Protein AF-A0A060C3C1-F1 (afdb_monomer_lite)

Sequence (128 aa):
LPFVTLDVRGLERKLSFRNFITLGKTAASLIKAEAIIHRFKPDVVIGTGGFVCGPVLLAASLSGIPTLVQEQNVIPGVTNTILSKFVNRIALGYREAAGRFKNKDVLVYTGNPVRQDILTVSREEGRV

Radius of gyration: 16.85 Å; chains: 1; bounding box: 37×35×45 Å

Foldseek 3Di:
DPDDDQDADDDDPDDDPVNVVRVVSLVVSLVVLLVVCVVVVDQEEEAADDGNCQSNQQSCLVVVHAYEYEAQDLAGDPSVLVCLVRHQAYEYQDPNNCVSHPDNNRYDHDHDDDDPVVVVDDPVNVVD

Secondary structure (DSSP, 8-state):
---------PPPSS--HHHHHHHHHHHHHHHHHHHHHHHH--S-EEE-SSTTHHHHHHHHHHTT--EEEEE-SSS--HHHHHHTTT-SEEEESSGGGGGG-S--TTEEE------HHHHH--TTGGG-

InterPro domains:
  IPR004276 Glycosyltransferase family 28, N-terminal domain [PF03033] (1-91)

Organism: NCBI:txid286140

Structure (mmCIF, N/CA/C/O backbone):
data_AF-A0A060C3C1-F1
#
_e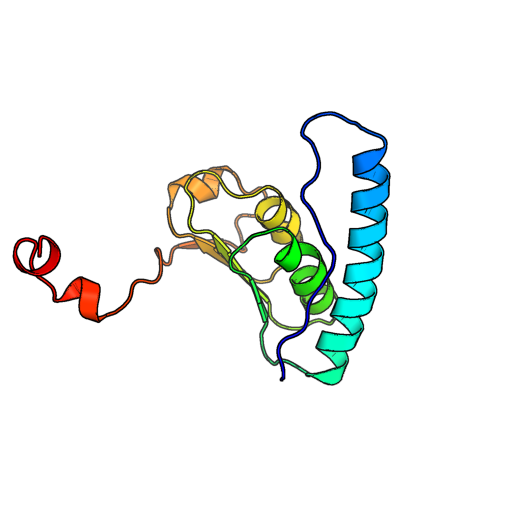ntry.id   AF-A0A060C3C1-F1
#
loop_
_atom_site.group_PDB
_atom_site.id
_atom_site.type_symbol
_atom_site.label_atom_id
_atom_site.label_alt_id
_atom_site.label_comp_id
_atom_site.label_asym_id
_atom_site.label_entity_id
_atom_site.label_seq_id
_atom_site.pdbx_PDB_ins_code
_atom_site.Cartn_x
_atom_site.Cartn_y
_atom_site.Cartn_z
_atom_site.occupancy
_atom_site.B_iso_or_equiv
_atom_site.auth_seq_id
_atom_site.auth_comp_id
_atom_site.auth_asym_id
_atom_site.auth_atom_id
_atom_site.pdbx_PDB_model_num
ATOM 1 N N . LEU A 1 1 ? -19.403 1.069 -10.375 1.00 66.12 1 LEU A N 1
ATOM 2 C CA . LEU A 1 1 ? -19.609 2.315 -9.597 1.00 66.12 1 LEU A CA 1
ATOM 3 C C . LEU A 1 1 ? -19.240 3.512 -10.462 1.00 66.12 1 LEU A C 1
ATOM 5 O O . LEU A 1 1 ? -18.266 3.390 -11.197 1.00 66.12 1 LEU A O 1
ATOM 9 N N . PRO A 1 2 ? -19.963 4.643 -10.376 1.00 86.38 2 PRO A N 1
ATOM 10 C CA . PRO A 1 2 ? -19.471 5.911 -10.905 1.00 86.38 2 PRO A CA 1
ATOM 11 C C . PRO A 1 2 ? -18.196 6.337 -10.162 1.00 86.38 2 PRO A C 1
ATOM 13 O O . PRO A 1 2 ? -17.933 5.877 -9.050 1.00 86.38 2 PRO A O 1
ATOM 16 N N . PHE A 1 3 ? -17.411 7.220 -10.771 1.00 91.75 3 PHE A N 1
ATOM 17 C CA . PHE A 1 3 ? -16.220 7.787 -10.143 1.00 91.75 3 PHE A CA 1
ATOM 18 C C . PHE A 1 3 ? -16.580 8.544 -8.852 1.00 91.75 3 PHE A C 1
ATOM 20 O O . PHE A 1 3 ? -17.524 9.334 -8.833 1.00 91.75 3 PHE A O 1
ATOM 27 N N . VAL A 1 4 ? -15.824 8.308 -7.774 1.00 91.50 4 VAL A N 1
ATOM 28 C CA . VAL A 1 4 ? -16.021 8.956 -6.468 1.00 91.50 4 VAL A CA 1
ATOM 29 C C . VAL A 1 4 ? -14.716 9.595 -6.007 1.00 91.50 4 VAL A C 1
ATOM 31 O O . VAL A 1 4 ? -13.661 8.967 -6.047 1.00 91.50 4 VAL A O 1
ATOM 34 N N . THR A 1 5 ? -14.793 10.836 -5.525 1.00 92.06 5 THR A N 1
ATOM 35 C CA . THR A 1 5 ? -13.639 11.590 -5.018 1.00 92.06 5 THR A CA 1
ATOM 36 C C . THR A 1 5 ? -13.573 11.593 -3.491 1.00 92.06 5 THR A C 1
ATOM 38 O O . THR A 1 5 ? -14.598 11.647 -2.799 1.00 92.06 5 THR A O 1
ATOM 41 N N . LEU A 1 6 ? -12.349 11.593 -2.960 1.00 90.69 6 LEU A N 1
ATOM 42 C CA . LEU A 1 6 ? -12.033 11.839 -1.551 1.00 90.69 6 LEU A CA 1
ATOM 43 C C . LEU A 1 6 ? -11.109 13.060 -1.461 1.00 90.69 6 LEU A C 1
ATOM 45 O O . LEU A 1 6 ? -10.156 13.162 -2.233 1.00 90.69 6 LEU A O 1
ATOM 49 N N . ASP A 1 7 ? -11.385 13.981 -0.537 1.00 89.12 7 ASP A N 1
ATOM 50 C CA . ASP A 1 7 ? -10.544 15.166 -0.319 1.00 89.12 7 ASP A CA 1
ATOM 51 C C . ASP A 1 7 ? -9.421 14.823 0.661 1.00 89.12 7 ASP A C 1
ATOM 53 O O . ASP A 1 7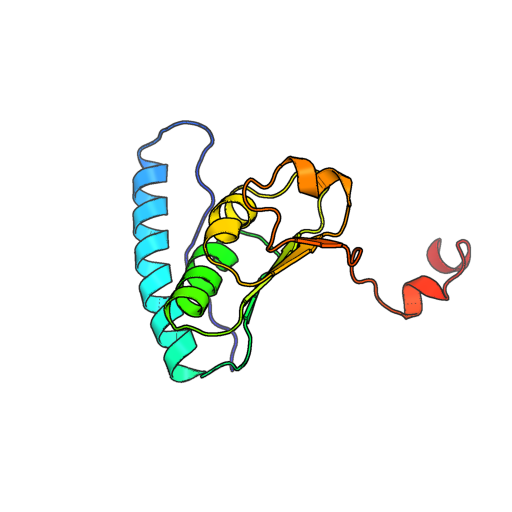 ? -9.548 14.977 1.875 1.00 89.12 7 ASP A O 1
ATOM 57 N N . VAL A 1 8 ? -8.313 14.329 0.115 1.00 87.75 8 VAL A N 1
ATOM 58 C CA . VAL A 1 8 ? -7.091 14.041 0.868 1.00 87.75 8 VAL A CA 1
ATOM 59 C C . VAL A 1 8 ? -5.872 14.642 0.199 1.00 87.75 8 VAL A C 1
ATOM 61 O O . VAL A 1 8 ? -5.797 14.792 -1.020 1.00 87.75 8 VAL A O 1
ATOM 64 N N . ARG A 1 9 ? -4.888 14.980 1.029 1.00 85.94 9 ARG A N 1
ATOM 65 C CA . ARG A 1 9 ? -3.628 15.593 0.616 1.00 85.94 9 ARG A CA 1
ATOM 66 C C . ARG A 1 9 ? -2.468 14.972 1.378 1.00 85.94 9 ARG A C 1
ATOM 68 O O . ARG A 1 9 ? -2.659 14.314 2.397 1.00 85.94 9 ARG A O 1
ATOM 75 N N . GLY A 1 10 ? -1.263 15.196 0.870 1.00 81.94 10 GLY A N 1
ATOM 76 C CA . GLY A 1 10 ? -0.046 14.801 1.560 1.00 81.94 10 GLY A CA 1
ATOM 77 C C . GLY A 1 10 ? 0.235 15.654 2.782 1.00 81.94 10 GLY A C 1
ATOM 78 O O . GLY A 1 10 ? -0.120 16.832 2.820 1.00 81.94 10 GLY A O 1
ATOM 79 N N . LEU A 1 11 ? 0.908 15.055 3.762 1.00 81.31 11 LEU A N 1
ATOM 80 C CA . LEU A 1 11 ? 1.488 15.800 4.872 1.00 81.31 11 LEU A CA 1
ATOM 81 C C . LEU A 1 11 ? 2.720 16.566 4.380 1.00 81.31 11 LEU A C 1
ATOM 83 O O . LEU A 1 11 ? 3.561 16.032 3.652 1.00 81.31 11 LEU A O 1
ATOM 87 N N . GLU A 1 12 ? 2.831 17.822 4.795 1.00 81.19 12 GLU A N 1
ATOM 88 C CA . GLU A 1 12 ? 4.045 18.610 4.640 1.00 81.19 12 GLU A CA 1
ATOM 89 C C . GLU A 1 12 ? 5.171 17.974 5.471 1.00 81.19 12 GLU A C 1
ATOM 91 O O . GLU A 1 12 ? 4.940 17.439 6.557 1.00 81.19 12 GLU A O 1
ATOM 96 N N . ARG A 1 13 ? 6.415 18.054 4.978 1.00 78.25 13 ARG A N 1
ATOM 97 C CA . ARG A 1 13 ? 7.588 17.468 5.658 1.00 78.25 13 ARG A CA 1
ATOM 98 C C . ARG A 1 13 ? 7.863 18.084 7.036 1.00 78.25 13 ARG A C 1
ATOM 100 O O . ARG A 1 13 ? 8.501 17.445 7.864 1.00 78.25 13 ARG A O 1
ATOM 107 N N . LYS A 1 14 ? 7.421 19.324 7.266 1.00 84.94 14 LYS A N 1
ATOM 108 C CA . LYS A 1 14 ? 7.517 20.026 8.553 1.00 84.94 14 LYS A CA 1
ATOM 109 C C . LYS A 1 14 ? 6.172 19.941 9.272 1.00 84.94 14 LYS A C 1
ATOM 111 O O . LYS A 1 14 ? 5.133 19.978 8.620 1.00 84.94 14 LYS A O 1
ATOM 116 N N . LEU A 1 15 ? 6.187 19.866 10.604 1.00 80.38 15 LEU A N 1
ATOM 117 C CA . LEU A 1 15 ? 4.966 19.996 11.403 1.00 80.38 15 LEU A CA 1
ATOM 118 C C . LEU A 1 15 ? 4.368 21.390 11.174 1.00 80.38 15 LEU A C 1
ATOM 120 O O . LEU A 1 15 ? 5.034 22.397 11.404 1.00 80.38 15 LEU A O 1
ATOM 124 N N . SER A 1 16 ? 3.129 21.443 10.692 1.00 87.62 16 SER A N 1
ATOM 125 C CA . SER A 1 16 ? 2.427 22.687 10.383 1.00 87.62 16 SER A CA 1
ATOM 126 C C . SER A 1 16 ? 0.948 22.580 10.745 1.00 87.62 16 SER A C 1
ATOM 128 O O . SER A 1 16 ? 0.380 21.487 10.787 1.00 87.62 16 SER A O 1
ATOM 130 N N . PHE A 1 17 ? 0.290 23.722 10.957 1.00 87.69 17 PHE A N 1
ATOM 131 C CA . PHE A 1 17 ? -1.162 23.770 11.160 1.00 87.69 17 PHE A CA 1
ATOM 132 C C . PHE A 1 17 ? -1.932 23.117 9.995 1.00 87.69 17 PHE A C 1
ATOM 134 O O . PHE A 1 17 ? -2.964 22.477 10.190 1.00 87.69 17 PHE A O 1
ATOM 141 N N . ARG A 1 18 ? -1.380 23.185 8.775 1.00 83.44 18 ARG A N 1
ATOM 142 C CA . ARG A 1 18 ? -1.941 22.513 7.597 1.00 83.44 18 ARG A CA 1
ATOM 143 C C . ARG A 1 18 ? -1.932 20.995 7.730 1.00 83.44 18 ARG A C 1
ATOM 145 O O . ARG A 1 18 ? -2.881 20.369 7.274 1.00 83.44 18 ARG A O 1
ATOM 152 N N . ASN A 1 19 ? -0.937 20.401 8.389 1.00 85.88 19 ASN A N 1
ATOM 153 C CA . ASN A 1 19 ? -0.935 18.960 8.648 1.00 85.88 19 ASN A CA 1
ATOM 154 C C . ASN A 1 19 ? -2.095 18.538 9.555 1.00 85.88 19 ASN A C 1
ATOM 156 O O . ASN A 1 19 ? -2.704 17.508 9.287 1.00 85.88 19 ASN A O 1
ATOM 160 N N . PHE A 1 20 ? -2.466 19.340 10.558 1.00 86.56 20 PHE A N 1
ATOM 161 C CA . PHE A 1 20 ? -3.647 19.056 11.384 1.00 86.56 20 PHE A CA 1
ATOM 162 C C . PHE A 1 20 ? -4.939 19.088 10.560 1.00 86.56 20 PHE A C 1
ATOM 164 O O . PHE A 1 20 ? -5.754 18.172 10.660 1.00 86.56 20 PHE A O 1
ATOM 171 N N . ILE A 1 21 ? -5.090 20.082 9.677 1.00 87.06 21 ILE A N 1
ATOM 172 C CA . ILE A 1 21 ? -6.225 20.143 8.742 1.00 87.06 21 ILE A CA 1
ATOM 173 C C . ILE A 1 21 ? -6.232 18.913 7.822 1.00 87.06 21 ILE A C 1
ATOM 175 O O . ILE A 1 21 ? -7.271 18.280 7.642 1.00 87.06 21 ILE A O 1
ATOM 179 N N . THR A 1 22 ? -5.082 18.546 7.252 1.00 86.56 22 THR A N 1
ATOM 180 C CA . THR A 1 22 ? -4.947 17.378 6.371 1.00 86.56 22 THR A CA 1
ATOM 181 C C . THR A 1 22 ? -5.288 16.074 7.093 1.00 86.56 22 THR A C 1
ATOM 183 O O . THR A 1 22 ? -5.959 15.220 6.514 1.00 86.56 22 THR A O 1
ATOM 186 N N . LEU A 1 23 ? -4.891 15.919 8.358 1.00 86.12 23 LEU A N 1
ATOM 187 C CA . LEU A 1 23 ? -5.264 14.766 9.179 1.00 86.12 23 LEU A CA 1
ATOM 188 C C . LEU A 1 23 ? -6.777 14.715 9.416 1.00 86.12 23 LEU A C 1
ATOM 190 O O . LEU A 1 23 ? -7.380 13.667 9.197 1.00 86.12 23 LEU A O 1
ATOM 194 N N . GLY A 1 24 ? -7.405 15.845 9.762 1.00 88.38 24 GLY A N 1
ATOM 195 C CA . GLY A 1 24 ? -8.863 15.936 9.902 1.00 88.38 24 GLY A CA 1
ATOM 196 C C . GLY A 1 24 ? -9.604 15.561 8.613 1.00 88.38 24 GLY A C 1
ATOM 197 O O . GLY A 1 24 ? -10.529 14.751 8.634 1.00 88.38 24 GLY A O 1
ATOM 198 N N . LYS A 1 25 ? -9.141 16.064 7.461 1.00 88.94 25 LYS A N 1
ATOM 199 C CA . LYS A 1 25 ? -9.681 15.693 6.140 1.00 88.94 25 LYS A CA 1
ATOM 200 C C . LYS A 1 25 ? -9.483 14.216 5.803 1.00 88.94 25 LYS A C 1
ATOM 202 O O . LYS A 1 25 ? -10.359 13.593 5.204 1.00 88.94 25 LYS A O 1
ATOM 207 N N . THR A 1 26 ? -8.353 13.642 6.209 1.00 88.44 26 THR A N 1
ATOM 208 C CA . THR A 1 26 ? -8.072 12.212 6.032 1.00 88.44 26 THR A CA 1
ATOM 209 C C . THR A 1 26 ? -9.008 11.357 6.879 1.00 88.44 26 THR A C 1
ATOM 211 O O . THR A 1 26 ? -9.545 10.378 6.369 1.00 88.44 26 THR A O 1
ATOM 214 N N . ALA A 1 27 ? -9.280 11.756 8.124 1.00 90.25 27 ALA A N 1
ATOM 215 C CA . ALA A 1 27 ? -10.250 11.082 8.984 1.00 90.25 27 ALA A CA 1
ATOM 216 C C . ALA A 1 27 ? -11.681 11.167 8.421 1.00 90.25 27 ALA A C 1
ATOM 218 O O . ALA A 1 27 ? -12.365 10.153 8.322 1.00 90.25 27 ALA A O 1
ATOM 219 N N . ALA A 1 28 ? -12.116 12.341 7.952 1.00 93.31 28 ALA A N 1
ATOM 220 C CA . ALA A 1 28 ? -13.411 12.480 7.278 1.00 93.31 28 ALA A CA 1
ATOM 221 C C . ALA A 1 28 ? -13.495 11.617 6.002 1.00 93.31 28 ALA A C 1
ATOM 223 O O . ALA A 1 28 ? -14.518 10.993 5.716 1.00 93.31 28 ALA A O 1
ATOM 224 N N . SER A 1 29 ? -12.395 11.535 5.250 1.00 94.19 29 SER A N 1
ATOM 225 C CA . SER A 1 29 ? -12.302 10.681 4.064 1.00 94.19 29 SER A CA 1
ATOM 226 C C . SER A 1 29 ? -12.310 9.191 4.397 1.00 94.19 29 SER A C 1
ATOM 228 O O . SER A 1 29 ? -12.772 8.414 3.568 1.00 94.19 29 SER A O 1
ATOM 230 N N . LEU A 1 30 ? -11.853 8.787 5.585 1.00 95.12 30 LEU A N 1
ATOM 231 C CA . LEU A 1 30 ? -11.960 7.408 6.064 1.00 95.12 30 LEU A CA 1
ATOM 232 C C . LEU A 1 30 ? -13.426 7.011 6.276 1.00 95.12 30 LEU A C 1
ATOM 234 O O . LEU A 1 30 ? -13.843 5.988 5.748 1.00 95.12 30 LEU A O 1
ATOM 238 N N . ILE A 1 31 ? -14.226 7.859 6.931 1.00 95.44 31 ILE A N 1
ATOM 239 C CA . ILE A 1 31 ? -15.674 7.626 7.114 1.00 95.44 31 ILE A CA 1
ATOM 240 C C . ILE A 1 31 ? -16.376 7.521 5.752 1.00 95.44 31 ILE A C 1
ATOM 242 O O . ILE A 1 31 ? -17.194 6.635 5.504 1.00 95.44 31 ILE A O 1
ATOM 246 N N . LYS A 1 32 ? -16.028 8.413 4.817 1.00 95.94 32 LYS A N 1
ATOM 247 C CA . LYS A 1 32 ? -16.573 8.359 3.456 1.00 95.94 32 LYS A CA 1
ATOM 248 C C . LYS A 1 32 ? -16.133 7.091 2.716 1.00 95.94 32 LYS A C 1
ATOM 250 O O . LYS A 1 32 ? -16.934 6.518 1.981 1.00 95.94 32 LYS A O 1
ATOM 255 N N . ALA A 1 33 ? -14.889 6.653 2.897 1.00 96.31 33 ALA A N 1
ATOM 256 C CA . ALA A 1 33 ? -14.383 5.416 2.318 1.00 96.31 33 ALA A CA 1
ATOM 257 C C . ALA A 1 33 ? -15.117 4.188 2.871 1.00 96.31 33 ALA A C 1
ATOM 259 O O . ALA A 1 33 ? -15.523 3.339 2.087 1.00 96.31 33 ALA A O 1
ATOM 260 N N . GLU A 1 34 ? -15.368 4.130 4.175 1.00 96.31 34 GLU A N 1
ATOM 261 C CA . GLU A 1 34 ? -16.154 3.071 4.813 1.00 96.31 34 GLU A CA 1
ATOM 262 C C . GLU A 1 34 ? -17.560 2.967 4.199 1.00 96.31 34 GLU A C 1
ATOM 264 O O . GLU A 1 34 ? -17.972 1.890 3.764 1.00 96.31 34 GLU A O 1
ATOM 269 N N . ALA A 1 35 ? -18.254 4.095 4.016 1.00 95.94 35 ALA A N 1
ATOM 270 C CA . ALA A 1 35 ? -19.548 4.113 3.331 1.00 95.94 35 ALA A CA 1
ATOM 271 C C . ALA A 1 35 ? -19.467 3.594 1.879 1.00 95.94 35 ALA A C 1
ATOM 273 O O . ALA A 1 35 ? -20.372 2.896 1.414 1.00 95.94 35 ALA A O 1
ATOM 274 N N . ILE A 1 36 ? -18.384 3.906 1.155 1.00 95.75 36 ILE A N 1
ATOM 275 C CA . ILE A 1 36 ? -18.144 3.379 -0.198 1.00 95.75 36 ILE A CA 1
ATOM 276 C C . ILE A 1 36 ? -17.947 1.861 -0.151 1.00 95.75 36 ILE A C 1
ATOM 278 O O . ILE A 1 36 ? -18.583 1.159 -0.935 1.00 95.75 36 ILE A O 1
ATOM 282 N N . ILE A 1 37 ? -17.118 1.355 0.766 1.00 96.94 37 ILE A N 1
ATOM 283 C CA . ILE A 1 37 ? -16.847 -0.079 0.927 1.00 96.94 37 ILE A CA 1
ATOM 284 C C . ILE A 1 37 ? -18.136 -0.837 1.252 1.00 96.94 37 ILE A C 1
ATOM 286 O O . ILE A 1 37 ? -18.458 -1.797 0.557 1.00 96.94 37 ILE A O 1
ATOM 290 N N . HIS A 1 38 ? -18.933 -0.376 2.219 1.00 95.56 38 HIS A N 1
ATOM 291 C CA . HIS A 1 38 ? -20.182 -1.049 2.593 1.00 95.56 38 HIS A CA 1
ATOM 292 C C . HIS A 1 38 ? -21.266 -0.987 1.515 1.00 95.56 38 HIS A C 1
ATOM 294 O O . HIS A 1 38 ? -22.064 -1.919 1.390 1.00 95.56 38 HIS A O 1
ATOM 300 N N . ARG A 1 39 ? -21.305 0.089 0.719 1.00 95.44 39 ARG A N 1
ATOM 301 C CA . ARG A 1 39 ? -22.243 0.205 -0.403 1.00 95.44 39 ARG A CA 1
ATOM 302 C C . ARG A 1 39 ? -21.823 -0.657 -1.590 1.00 95.44 39 ARG A C 1
ATOM 304 O O . ARG A 1 39 ? -22.684 -1.245 -2.236 1.00 95.44 39 ARG A O 1
ATOM 311 N N . PHE A 1 40 ? -20.530 -0.684 -1.906 1.00 96.31 40 PHE A N 1
ATOM 312 C CA . PHE A 1 40 ? -20.005 -1.411 -3.058 1.00 96.31 40 PHE A CA 1
ATOM 313 C C . PHE A 1 40 ? -19.877 -2.909 -2.807 1.00 96.31 40 PHE A C 1
ATOM 315 O O . PHE A 1 40 ? -20.109 -3.683 -3.727 1.00 96.31 40 PHE A O 1
ATOM 322 N N . LYS A 1 41 ? -19.532 -3.289 -1.569 1.00 96.12 41 LYS A N 1
ATOM 323 C CA . LYS A 1 41 ? -19.240 -4.660 -1.133 1.00 96.12 41 LYS A CA 1
ATOM 324 C C . LYS A 1 41 ? -18.179 -5.340 -2.014 1.00 96.12 41 LYS A C 1
ATOM 326 O O . LYS A 1 41 ? -18.481 -6.342 -2.652 1.00 96.12 41 LYS A O 1
ATOM 331 N N . PRO A 1 42 ? -16.958 -4.779 -2.099 1.00 97.25 42 PRO A N 1
ATOM 332 C CA . PRO A 1 42 ? -15.899 -5.372 -2.907 1.00 97.25 42 PRO A CA 1
ATOM 333 C C . PRO A 1 42 ? -15.429 -6.708 -2.327 1.00 97.25 42 PRO A C 1
ATOM 335 O O . PRO A 1 42 ? -15.267 -6.822 -1.116 1.00 97.25 42 PRO A O 1
ATOM 338 N N . ASP A 1 43 ? -15.092 -7.660 -3.197 1.00 98.38 43 ASP A N 1
ATOM 339 C CA . ASP A 1 43 ? -14.392 -8.893 -2.806 1.00 98.38 43 ASP A CA 1
ATOM 340 C C . ASP A 1 43 ? -12.900 -8.652 -2.525 1.00 98.38 43 ASP A C 1
ATOM 342 O O . ASP A 1 43 ? -12.267 -9.376 -1.759 1.00 98.38 43 ASP A O 1
ATOM 346 N N . VAL A 1 44 ? -12.320 -7.628 -3.157 1.00 98.25 44 VAL A N 1
ATOM 347 C CA . VAL A 1 44 ? -10.923 -7.220 -2.982 1.00 98.25 44 VAL A CA 1
ATOM 348 C C . VAL A 1 44 ? -10.765 -5.728 -3.256 1.00 98.25 44 VAL A C 1
ATOM 350 O O . VAL A 1 44 ? -11.453 -5.160 -4.107 1.00 98.25 44 VAL A O 1
ATOM 353 N N . VAL A 1 45 ? -9.826 -5.083 -2.566 1.00 98.25 45 VAL A N 1
ATOM 354 C CA . VAL A 1 45 ? -9.460 -3.684 -2.812 1.00 98.25 45 VAL A CA 1
ATOM 355 C C . VAL A 1 45 ? -7.966 -3.572 -3.085 1.00 98.25 45 VAL A C 1
ATOM 357 O O . VAL A 1 45 ? -7.136 -4.024 -2.296 1.00 98.25 45 VAL A O 1
ATOM 360 N N . ILE A 1 46 ? -7.621 -2.941 -4.207 1.00 97.88 46 ILE A N 1
ATOM 361 C CA . ILE A 1 46 ? -6.237 -2.737 -4.638 1.00 97.88 46 ILE A CA 1
ATOM 362 C C . ILE A 1 46 ? -5.924 -1.244 -4.610 1.00 97.88 46 ILE A C 1
ATOM 364 O O . ILE A 1 46 ? -6.643 -0.445 -5.209 1.00 97.88 46 ILE A O 1
ATOM 368 N N . GLY A 1 47 ? -4.841 -0.864 -3.936 1.00 96.62 47 GLY A N 1
ATOM 369 C CA . GLY A 1 47 ? -4.319 0.500 -3.957 1.00 96.62 47 GLY A CA 1
ATOM 370 C C . GLY A 1 47 ? -2.949 0.560 -4.613 1.00 96.62 47 GLY A C 1
ATOM 371 O O . GLY A 1 47 ? -2.035 -0.174 -4.250 1.00 96.62 47 GLY A O 1
ATOM 372 N N . THR A 1 48 ? -2.785 1.468 -5.565 1.00 94.00 48 THR A N 1
ATOM 373 C CA . THR A 1 48 ? -1.545 1.634 -6.338 1.00 94.00 48 THR A CA 1
ATOM 374 C C . THR A 1 48 ? -0.690 2.803 -5.844 1.00 94.00 48 THR A C 1
ATOM 376 O O . THR A 1 48 ? 0.172 3.280 -6.576 1.00 94.00 48 THR A O 1
ATOM 379 N N . GLY A 1 49 ? -0.944 3.290 -4.625 1.00 85.69 49 GLY A N 1
ATOM 380 C CA . GLY A 1 49 ? -0.247 4.419 -4.008 1.00 85.69 49 GLY A CA 1
ATOM 381 C C . GLY A 1 49 ? -1.014 5.748 -4.051 1.00 85.69 49 GLY A C 1
ATOM 382 O O . GLY A 1 49 ? -2.142 5.850 -4.529 1.00 85.69 49 GLY A O 1
ATOM 383 N N . GLY A 1 50 ? -0.395 6.791 -3.495 1.00 86.81 50 GLY A N 1
ATOM 384 C CA . GLY A 1 50 ? -1.013 8.109 -3.317 1.00 86.81 50 GLY A CA 1
ATOM 385 C C . GLY A 1 50 ? -1.857 8.231 -2.041 1.00 86.81 50 GLY A C 1
ATOM 386 O O . GLY A 1 50 ? -2.209 7.247 -1.392 1.00 86.81 50 GLY A O 1
ATOM 387 N N . PHE A 1 51 ? -2.182 9.468 -1.660 1.00 89.12 51 PHE A N 1
ATOM 388 C CA . PHE A 1 51 ? -2.825 9.758 -0.370 1.00 89.12 51 PHE A CA 1
ATOM 389 C C . PHE A 1 51 ? -4.267 9.239 -0.271 1.00 89.12 51 PHE A C 1
ATOM 391 O O . PHE A 1 51 ? -4.700 8.886 0.821 1.00 89.12 51 PHE A O 1
ATOM 398 N N . VAL A 1 52 ? -4.974 9.114 -1.402 1.00 92.38 52 VAL A N 1
ATOM 399 C CA . VAL A 1 52 ? -6.328 8.521 -1.498 1.00 92.38 52 VAL A CA 1
ATOM 400 C C . VAL A 1 52 ? -6.343 7.052 -1.092 1.00 92.38 52 VAL A C 1
ATOM 402 O O . VAL A 1 52 ? -7.289 6.616 -0.440 1.00 92.38 52 VAL A O 1
ATOM 405 N N . CYS A 1 53 ? -5.280 6.300 -1.393 1.00 94.06 53 CYS A N 1
ATOM 406 C CA . CYS A 1 53 ? -5.202 4.890 -1.014 1.00 94.06 53 CYS A CA 1
ATOM 407 C C . CYS A 1 53 ? -5.211 4.687 0.505 1.00 94.06 53 CYS A C 1
ATOM 409 O O . CYS A 1 53 ? -5.682 3.652 0.957 1.00 94.06 53 CYS A O 1
ATOM 411 N N . GLY A 1 54 ? -4.738 5.666 1.285 1.00 94.62 54 GLY A N 1
ATOM 412 C CA . GLY A 1 54 ? -4.707 5.609 2.749 1.00 94.62 54 GLY A CA 1
ATOM 413 C C . GLY A 1 54 ? -6.069 5.276 3.367 1.00 94.62 54 GLY A C 1
ATOM 414 O O . GLY A 1 54 ? -6.231 4.171 3.881 1.00 94.62 54 GLY A O 1
ATOM 415 N N . PRO A 1 55 ? -7.057 6.189 3.316 1.00 95.94 55 PRO A N 1
ATOM 416 C CA . PRO A 1 55 ? -8.374 5.943 3.896 1.00 95.94 55 PRO A CA 1
ATOM 417 C C . PRO A 1 55 ? -9.117 4.779 3.228 1.00 95.94 55 PRO A C 1
ATOM 419 O O . PRO A 1 55 ? -9.797 4.034 3.920 1.00 95.94 55 PRO A O 1
ATOM 422 N N . VAL A 1 56 ? -8.972 4.579 1.913 1.00 96.81 56 VAL A N 1
ATOM 423 C CA . VAL A 1 56 ? -9.704 3.519 1.195 1.00 96.81 56 VAL A CA 1
ATOM 424 C C . VAL A 1 56 ? -9.236 2.123 1.594 1.00 96.81 56 VAL A C 1
ATOM 426 O O . VAL A 1 56 ? -10.061 1.287 1.956 1.00 96.81 56 VAL A O 1
ATOM 429 N N . LEU A 1 57 ? -7.925 1.863 1.560 1.00 97.75 57 LEU A N 1
ATOM 430 C CA . LEU A 1 57 ? -7.393 0.555 1.944 1.00 97.75 57 LEU A CA 1
ATOM 431 C C . LEU A 1 57 ? -7.489 0.315 3.445 1.00 97.75 57 LEU A C 1
ATOM 433 O O . LEU A 1 57 ? -7.694 -0.824 3.850 1.00 97.75 57 LEU A O 1
ATOM 437 N N . LEU A 1 58 ? -7.365 1.363 4.266 1.00 97.19 58 LEU A N 1
ATOM 438 C CA . LEU A 1 58 ? -7.570 1.224 5.702 1.00 97.19 58 LEU A CA 1
ATOM 439 C C . LEU A 1 58 ? -9.020 0.838 6.008 1.00 97.19 58 LEU A C 1
ATOM 441 O O . LEU A 1 58 ? -9.224 -0.136 6.719 1.00 97.19 58 LEU A O 1
ATOM 445 N N . ALA A 1 59 ? -10.012 1.528 5.429 1.00 97.62 59 ALA A N 1
ATOM 446 C CA . ALA A 1 59 ? -11.419 1.155 5.586 1.00 97.62 59 ALA A CA 1
ATOM 447 C C . ALA A 1 59 ? -11.667 -0.293 5.141 1.00 97.62 59 ALA A C 1
ATOM 449 O O . ALA A 1 59 ? -12.217 -1.077 5.902 1.00 97.62 59 ALA A O 1
ATOM 450 N N . ALA A 1 60 ? -11.192 -0.674 3.952 1.00 98.25 60 ALA A N 1
ATOM 451 C CA . ALA A 1 60 ? -11.355 -2.033 3.438 1.00 98.25 60 ALA A CA 1
ATOM 452 C C . ALA A 1 60 ? -10.733 -3.099 4.360 1.00 98.25 60 ALA A C 1
ATOM 454 O O . ALA A 1 60 ? -11.382 -4.095 4.670 1.00 98.25 60 ALA A O 1
ATOM 455 N N . SER A 1 61 ? -9.506 -2.859 4.835 1.00 97.94 61 SER A N 1
ATOM 456 C CA . SER A 1 61 ? -8.798 -3.745 5.765 1.00 97.94 61 SER A CA 1
ATOM 457 C C . SER A 1 61 ? -9.544 -3.887 7.097 1.00 97.94 61 SER A C 1
ATOM 459 O O . SER A 1 61 ? -9.749 -5.007 7.563 1.00 97.94 61 SER A O 1
ATOM 461 N N . LEU A 1 62 ? -10.020 -2.779 7.679 1.00 96.88 62 LEU A N 1
ATOM 462 C CA . LEU A 1 62 ? -10.797 -2.798 8.925 1.00 96.88 62 LEU A CA 1
ATOM 463 C C . LEU A 1 62 ? -12.158 -3.487 8.758 1.00 96.88 62 LEU A C 1
ATOM 465 O O . LEU A 1 62 ? -12.630 -4.132 9.689 1.00 96.88 62 LEU A O 1
ATOM 469 N N . SER A 1 63 ? -12.764 -3.409 7.571 1.00 97.19 63 SER A N 1
ATOM 470 C CA . SER A 1 63 ? -13.983 -4.148 7.223 1.00 97.19 63 SER A CA 1
ATOM 471 C C . SER A 1 63 ? -13.739 -5.636 6.921 1.00 97.19 63 SER A C 1
ATOM 473 O O . SER A 1 63 ? -14.676 -6.332 6.535 1.00 97.19 63 SER A O 1
ATOM 475 N N . GLY A 1 64 ? -12.506 -6.138 7.059 1.00 97.69 64 GLY A N 1
ATOM 476 C CA . GLY A 1 64 ? -12.159 -7.538 6.797 1.00 97.69 64 GLY A CA 1
ATOM 477 C C . GLY A 1 64 ? -12.115 -7.917 5.313 1.00 97.69 64 GLY A C 1
ATOM 478 O O . GLY A 1 64 ? -12.063 -9.104 4.992 1.00 97.69 64 GLY A O 1
ATOM 479 N N . ILE A 1 65 ? -12.127 -6.938 4.404 1.00 98.50 65 ILE A N 1
ATOM 480 C CA . ILE A 1 65 ? -12.030 -7.183 2.964 1.00 98.50 65 ILE A CA 1
ATOM 481 C C . ILE A 1 65 ? -10.562 -7.432 2.588 1.00 98.50 65 ILE A C 1
ATOM 483 O O . ILE A 1 65 ? -9.688 -6.674 3.018 1.00 98.50 65 ILE A O 1
ATOM 487 N N . PRO A 1 66 ? -10.258 -8.444 1.754 1.00 98.62 66 PRO A N 1
ATOM 488 C CA . PRO A 1 66 ? -8.925 -8.643 1.203 1.00 98.62 66 PRO A CA 1
ATOM 489 C C . PRO A 1 66 ? -8.360 -7.383 0.533 1.00 98.62 66 PRO A C 1
ATOM 491 O O . PRO A 1 66 ? -8.992 -6.751 -0.315 1.00 98.62 66 PRO A O 1
ATOM 494 N N . THR A 1 67 ? -7.131 -7.027 0.892 1.00 98.69 67 THR A N 1
ATOM 495 C CA . THR A 1 67 ? -6.458 -5.808 0.436 1.00 98.69 67 THR A CA 1
ATOM 496 C C . THR A 1 67 ? -5.071 -6.085 -0.128 1.00 98.69 67 THR A C 1
ATOM 498 O O . THR A 1 67 ? -4.293 -6.874 0.416 1.00 98.69 67 THR A O 1
ATOM 501 N N . LEU A 1 68 ? -4.744 -5.377 -1.208 1.00 98.38 68 LEU A N 1
ATOM 502 C CA . LEU A 1 68 ? -3.438 -5.415 -1.855 1.00 98.38 68 LEU A CA 1
ATOM 503 C C . LEU A 1 68 ? -2.927 -3.994 -2.100 1.00 98.38 68 LEU A C 1
ATOM 505 O O . LEU A 1 68 ? -3.639 -3.145 -2.634 1.00 98.38 68 LEU A O 1
ATOM 509 N N . VAL A 1 69 ? -1.663 -3.750 -1.770 1.00 98.06 69 VAL A N 1
ATOM 510 C CA . VAL A 1 69 ? -0.931 -2.569 -2.243 1.00 98.06 69 VAL A CA 1
ATOM 511 C C . VAL A 1 69 ? -0.019 -2.972 -3.395 1.00 98.06 69 VAL A C 1
ATOM 513 O O . VAL A 1 69 ? 0.721 -3.939 -3.264 1.00 98.06 69 VAL A O 1
ATOM 516 N N . GLN A 1 70 ? -0.016 -2.207 -4.484 1.00 97.62 70 GLN A N 1
ATOM 517 C CA . GLN A 1 70 ? 1.035 -2.254 -5.503 1.00 97.62 70 GLN A CA 1
ATOM 518 C C . GLN A 1 70 ? 2.042 -1.131 -5.220 1.00 97.62 70 GLN A C 1
ATOM 520 O O . GLN A 1 70 ? 1.691 0.045 -5.323 1.00 97.62 70 GLN A O 1
ATOM 525 N N . GLU A 1 71 ? 3.283 -1.479 -4.876 1.00 97.31 71 GLU A N 1
ATOM 526 C CA . GLU A 1 71 ? 4.383 -0.525 -4.688 1.00 97.31 71 GLU A CA 1
ATOM 527 C C . GLU A 1 71 ? 5.349 -0.599 -5.868 1.00 97.31 71 GLU A C 1
ATOM 529 O O . GLU A 1 71 ? 6.075 -1.580 -6.035 1.00 97.31 71 GLU A O 1
ATOM 534 N N . GLN A 1 72 ? 5.363 0.452 -6.686 1.00 96.44 72 GLN A N 1
ATOM 535 C CA . GLN A 1 72 ? 6.128 0.477 -7.927 1.00 96.44 72 GLN A CA 1
ATOM 536 C C . GLN A 1 72 ? 7.570 0.934 -7.741 1.00 96.44 72 GLN A C 1
ATOM 538 O O . GLN A 1 72 ? 8.385 0.708 -8.632 1.00 96.44 72 GLN A O 1
ATOM 543 N N . ASN A 1 73 ? 7.891 1.584 -6.622 1.00 96.00 73 ASN A N 1
ATOM 544 C CA . ASN A 1 73 ? 9.157 2.279 -6.435 1.00 96.00 73 ASN A CA 1
ATOM 545 C C . ASN A 1 73 ? 10.124 1.488 -5.551 1.00 96.00 73 ASN A C 1
ATOM 547 O O . ASN A 1 73 ? 9.726 0.742 -4.660 1.00 96.00 73 ASN A O 1
ATOM 551 N N . VAL A 1 74 ? 11.423 1.737 -5.735 1.00 96.25 74 VAL A N 1
ATOM 552 C CA . VAL A 1 74 ? 12.484 1.236 -4.840 1.00 96.25 74 VAL A CA 1
ATOM 553 C C . VAL A 1 74 ? 12.383 1.867 -3.444 1.00 96.25 74 VAL A C 1
ATOM 555 O O . VAL A 1 74 ? 12.672 1.225 -2.435 1.00 96.25 74 VAL A O 1
ATOM 558 N N . ILE A 1 75 ? 11.968 3.135 -3.369 1.00 95.75 75 ILE A N 1
ATOM 559 C CA . ILE A 1 75 ? 11.698 3.835 -2.111 1.00 95.75 75 ILE A CA 1
ATOM 560 C C . ILE A 1 75 ? 10.181 3.902 -1.937 1.00 95.75 75 ILE A C 1
ATOM 562 O O . ILE A 1 75 ? 9.543 4.682 -2.646 1.00 95.75 75 ILE A O 1
ATOM 566 N N . PRO A 1 76 ? 9.598 3.121 -1.012 1.00 94.12 76 PRO A N 1
ATOM 567 C CA . PRO A 1 76 ? 8.158 3.076 -0.877 1.00 94.12 76 PRO A CA 1
ATOM 568 C C . PRO A 1 76 ? 7.589 4.384 -0.342 1.00 94.12 76 PRO A C 1
ATOM 570 O O . PRO A 1 76 ? 8.221 5.103 0.442 1.00 94.12 76 PRO A O 1
ATOM 573 N N . GLY A 1 77 ? 6.349 4.664 -0.735 1.00 90.25 77 GLY A N 1
ATOM 574 C CA . GLY A 1 77 ? 5.607 5.809 -0.224 1.00 90.25 77 GLY A CA 1
ATOM 575 C C . GLY A 1 77 ? 5.325 5.690 1.277 1.00 90.25 77 GLY A C 1
ATOM 576 O O . GLY A 1 77 ? 5.148 4.594 1.818 1.00 90.25 77 GLY A O 1
ATOM 577 N N . VAL A 1 78 ? 5.208 6.834 1.961 1.00 89.94 78 VAL A N 1
ATOM 578 C CA . VAL A 1 78 ? 4.840 6.875 3.391 1.00 89.94 78 VAL A CA 1
ATOM 579 C C . VAL A 1 78 ? 3.495 6.183 3.627 1.00 89.94 78 VAL A C 1
ATOM 581 O O . VAL A 1 78 ? 3.373 5.382 4.550 1.00 89.94 78 VAL A O 1
ATOM 584 N N . THR A 1 79 ? 2.509 6.424 2.757 1.00 92.12 79 THR A N 1
ATOM 585 C CA . THR A 1 79 ? 1.189 5.781 2.830 1.00 92.12 79 THR A CA 1
ATOM 586 C C . THR A 1 79 ? 1.293 4.259 2.755 1.00 92.12 79 THR A C 1
ATOM 588 O O . THR A 1 79 ? 0.772 3.579 3.632 1.00 92.12 79 THR A O 1
ATOM 591 N N . ASN A 1 80 ? 2.026 3.720 1.778 1.00 95.12 80 ASN A N 1
ATOM 592 C CA . ASN A 1 80 ? 2.205 2.274 1.613 1.00 95.12 80 ASN A CA 1
ATOM 593 C C . ASN A 1 80 ? 2.953 1.661 2.807 1.00 95.12 80 ASN A C 1
ATOM 595 O O . ASN A 1 80 ? 2.580 0.603 3.311 1.00 95.12 80 ASN A O 1
ATOM 599 N N . THR A 1 81 ? 3.960 2.370 3.324 1.00 93.88 81 THR A N 1
ATOM 600 C CA . THR A 1 81 ? 4.707 1.955 4.519 1.00 93.88 81 THR A CA 1
ATOM 601 C C . THR A 1 81 ? 3.801 1.864 5.749 1.00 93.88 81 THR A C 1
ATOM 603 O O . THR A 1 81 ? 3.894 0.900 6.508 1.00 93.88 81 THR A O 1
ATOM 606 N N . ILE A 1 82 ? 2.894 2.826 5.947 1.00 93.25 82 ILE A N 1
ATOM 607 C CA . ILE A 1 82 ? 1.908 2.792 7.039 1.00 93.25 82 ILE A CA 1
ATOM 608 C C . ILE A 1 82 ? 0.906 1.652 6.825 1.00 93.25 82 ILE A C 1
ATOM 610 O O . ILE A 1 82 ? 0.664 0.873 7.747 1.00 93.25 82 ILE A O 1
ATOM 614 N N . LEU A 1 83 ? 0.372 1.523 5.608 1.00 95.62 83 LEU A N 1
ATOM 615 C CA . LEU A 1 83 ? -0.620 0.509 5.248 1.00 95.62 83 LEU A CA 1
ATOM 616 C C . LEU A 1 83 ? -0.103 -0.926 5.385 1.00 95.62 83 LEU A C 1
ATOM 618 O O . LEU A 1 83 ? -0.906 -1.815 5.638 1.00 95.62 83 LEU A O 1
ATOM 622 N N . SER A 1 84 ? 1.212 -1.157 5.319 1.00 95.81 84 SER A N 1
ATOM 623 C CA . SER A 1 84 ? 1.826 -2.487 5.515 1.00 95.81 84 SER A CA 1
ATOM 624 C C . SER A 1 84 ? 1.508 -3.178 6.844 1.00 95.81 84 SER A C 1
ATOM 626 O O . SER A 1 84 ? 1.739 -4.377 6.994 1.00 95.81 84 SER A O 1
ATOM 628 N N . LYS A 1 85 ? 0.978 -2.434 7.818 1.00 96.00 85 LYS A N 1
ATOM 629 C CA . LYS A 1 85 ? 0.508 -2.976 9.097 1.00 96.00 85 LYS A CA 1
ATOM 630 C C . LYS A 1 85 ? -0.923 -3.515 9.050 1.00 96.00 85 LYS A C 1
ATOM 632 O O . LYS A 1 85 ? -1.324 -4.198 9.981 1.00 96.00 85 LYS A O 1
ATOM 637 N N . PHE A 1 86 ? -1.681 -3.161 8.018 1.00 97.06 86 PHE A N 1
ATOM 638 C CA . PHE A 1 86 ? -3.124 -3.385 7.934 1.00 97.06 86 PHE A CA 1
ATOM 639 C C . PHE A 1 86 ? -3.496 -4.250 6.728 1.00 97.06 86 PHE A C 1
ATOM 641 O O . PHE A 1 86 ? -4.399 -5.078 6.812 1.00 97.06 86 PHE A O 1
ATOM 648 N N . VAL A 1 87 ? -2.813 -4.068 5.596 1.00 97.75 87 VAL A N 1
ATOM 649 C CA . VAL A 1 87 ? -3.176 -4.760 4.356 1.00 97.75 87 VAL A CA 1
ATOM 650 C C . VAL A 1 87 ? -2.729 -6.218 4.347 1.00 97.75 87 VAL A C 1
ATOM 652 O O . VAL A 1 87 ? -1.726 -6.573 4.966 1.00 97.75 87 VAL A O 1
ATOM 655 N N . ASN A 1 88 ? -3.440 -7.064 3.600 1.00 98.50 88 ASN A N 1
ATOM 656 C CA . ASN A 1 88 ? -3.121 -8.490 3.527 1.00 98.50 88 ASN A CA 1
ATOM 657 C C . ASN A 1 88 ? -1.831 -8.746 2.744 1.00 98.50 88 ASN A C 1
ATOM 659 O O . ASN A 1 88 ? -1.058 -9.632 3.115 1.00 98.50 88 ASN A O 1
ATOM 663 N N . ARG A 1 89 ? -1.609 -8.013 1.645 1.00 98.44 89 ARG A N 1
ATOM 664 C CA . ARG A 1 89 ? -0.430 -8.171 0.786 1.00 98.44 89 ARG A CA 1
ATOM 665 C C . ARG A 1 89 ? 0.083 -6.838 0.240 1.00 98.44 89 ARG A C 1
ATOM 667 O O . ARG A 1 89 ? -0.673 -5.890 0.036 1.00 98.44 89 ARG A O 1
ATOM 674 N N . ILE A 1 90 ? 1.377 -6.800 -0.055 1.00 98.25 90 ILE A N 1
ATOM 675 C CA . ILE A 1 90 ? 2.054 -5.748 -0.809 1.00 98.25 90 ILE A CA 1
ATOM 676 C C . ILE A 1 90 ? 2.829 -6.406 -1.947 1.00 98.25 90 ILE A C 1
ATOM 678 O O . ILE A 1 90 ? 3.800 -7.123 -1.710 1.00 98.25 90 ILE A O 1
ATOM 682 N N . ALA A 1 91 ? 2.407 -6.134 -3.173 1.00 98.31 91 ALA A N 1
ATOM 683 C CA . ALA A 1 91 ? 3.106 -6.496 -4.391 1.00 98.31 91 ALA A CA 1
ATOM 684 C C . ALA A 1 91 ? 4.222 -5.478 -4.672 1.00 98.31 91 ALA A C 1
ATOM 686 O O . ALA A 1 91 ? 3.976 -4.279 -4.831 1.00 98.31 91 ALA A O 1
ATOM 687 N N . LEU A 1 92 ? 5.464 -5.958 -4.684 1.00 98.31 92 LEU A N 1
ATOM 688 C CA . LEU A 1 92 ? 6.663 -5.153 -4.887 1.00 98.31 92 LEU A CA 1
ATOM 689 C C . LEU A 1 92 ? 7.091 -5.165 -6.356 1.00 98.31 92 LEU A C 1
ATOM 691 O O . LEU A 1 92 ? 7.324 -6.231 -6.935 1.00 98.31 92 LEU A O 1
ATOM 695 N N . GLY A 1 93 ? 7.295 -3.968 -6.911 1.00 97.38 93 GLY A N 1
ATOM 696 C CA . GLY A 1 93 ? 7.920 -3.755 -8.216 1.00 97.38 93 GLY A CA 1
ATOM 697 C C . GLY A 1 93 ? 9.424 -4.037 -8.225 1.00 97.38 93 GLY A C 1
ATOM 698 O O . GLY A 1 93 ? 9.958 -4.528 -9.217 1.00 97.38 93 GLY A O 1
ATOM 699 N N . TYR A 1 94 ? 10.092 -3.795 -7.094 1.00 97.38 94 TYR A N 1
ATOM 700 C CA . TYR A 1 94 ? 11.536 -3.959 -6.900 1.00 97.38 94 TYR A CA 1
ATOM 701 C C . TYR A 1 94 ? 11.815 -4.730 -5.607 1.00 97.38 94 TYR A C 1
ATOM 703 O O . TYR A 1 94 ? 11.183 -4.473 -4.580 1.00 97.38 94 TYR A O 1
ATOM 711 N N . ARG A 1 95 ? 12.769 -5.670 -5.626 1.00 97.50 95 ARG A N 1
ATOM 712 C CA . ARG A 1 95 ? 13.114 -6.484 -4.440 1.00 97.50 95 ARG A CA 1
ATOM 713 C C . ARG A 1 95 ? 13.728 -5.624 -3.337 1.00 97.50 95 ARG A C 1
ATOM 715 O O . ARG A 1 95 ? 13.492 -5.851 -2.155 1.00 97.50 95 ARG A O 1
ATOM 722 N N . GLU A 1 96 ? 14.457 -4.595 -3.737 1.00 97.62 96 GLU A N 1
ATOM 723 C CA . GLU A 1 96 ? 15.148 -3.617 -2.906 1.00 97.62 96 GLU A CA 1
ATOM 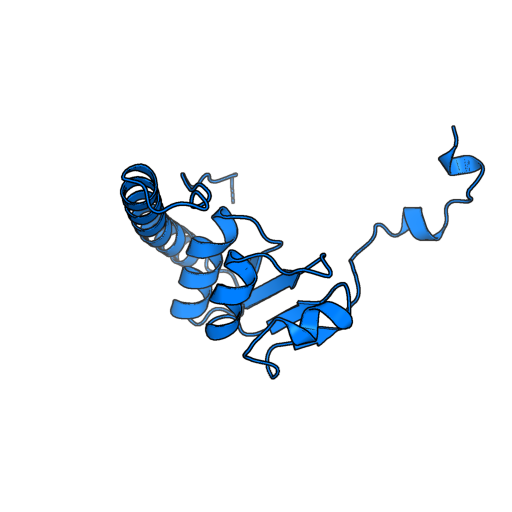724 C C . GLU A 1 96 ? 14.180 -2.849 -1.995 1.00 97.62 96 GLU A C 1
ATOM 726 O O . GLU A 1 96 ? 14.524 -2.518 -0.856 1.00 97.62 96 GLU A O 1
ATOM 731 N N . ALA A 1 97 ? 12.938 -2.631 -2.447 1.00 97.19 97 ALA A N 1
ATOM 732 C CA . ALA A 1 97 ? 11.903 -1.969 -1.657 1.00 97.19 97 ALA A CA 1
ATOM 733 C C . ALA A 1 97 ? 11.566 -2.744 -0.375 1.00 97.19 97 ALA A C 1
ATOM 735 O O . ALA A 1 97 ? 11.204 -2.136 0.637 1.00 97.19 97 ALA A O 1
ATOM 736 N N . ALA A 1 98 ? 11.748 -4.073 -0.376 1.00 97.38 98 ALA A N 1
ATOM 737 C CA . ALA A 1 98 ? 11.444 -4.921 0.767 1.00 97.38 98 ALA A CA 1
ATOM 738 C C . ALA A 1 98 ? 12.160 -4.447 2.032 1.00 97.38 98 ALA A C 1
ATOM 740 O O . ALA A 1 98 ? 11.556 -4.461 3.102 1.00 97.38 98 ALA A O 1
ATOM 741 N N . GLY A 1 99 ? 13.405 -3.962 1.932 1.00 96.44 99 GLY A N 1
ATOM 742 C CA . GLY A 1 99 ? 14.203 -3.488 3.069 1.00 96.44 99 GLY A CA 1
ATOM 743 C C . GLY A 1 99 ? 13.546 -2.363 3.878 1.00 96.44 99 GLY A C 1
ATOM 744 O O . GLY A 1 99 ? 13.795 -2.244 5.075 1.00 96.44 99 GLY A O 1
ATOM 745 N N . ARG A 1 100 ? 12.653 -1.583 3.259 1.00 95.00 100 ARG A N 1
ATOM 746 C CA . ARG A 1 100 ? 12.015 -0.397 3.853 1.00 95.00 100 ARG A CA 1
ATOM 747 C C . ARG A 1 100 ? 10.698 -0.693 4.579 1.00 95.00 100 ARG A C 1
ATOM 749 O O . ARG A 1 100 ? 10.240 0.139 5.359 1.00 95.00 100 ARG A O 1
ATOM 756 N N . PHE A 1 101 ? 10.106 -1.866 4.372 1.00 96.44 101 PHE A N 1
ATOM 757 C CA . PHE A 1 101 ? 8.901 -2.296 5.084 1.00 96.44 101 PHE A CA 1
ATOM 758 C C . PHE A 1 101 ? 9.259 -3.011 6.386 1.00 96.44 101 PHE A C 1
ATOM 760 O O . PHE A 1 101 ? 10.173 -3.830 6.410 1.00 96.44 101 PHE A O 1
ATOM 767 N N . LYS A 1 102 ? 8.543 -2.730 7.479 1.00 95.19 102 LYS A N 1
ATOM 768 C CA . LYS A 1 102 ? 8.776 -3.421 8.761 1.00 95.19 102 LYS A CA 1
ATOM 769 C C . LYS A 1 102 ? 8.180 -4.829 8.764 1.00 95.19 102 LYS A C 1
ATOM 771 O O . LYS A 1 102 ? 8.841 -5.763 9.194 1.00 95.19 102 LYS A O 1
ATOM 776 N N . ASN A 1 103 ? 6.955 -4.962 8.260 1.00 95.62 103 ASN A N 1
ATOM 777 C CA . ASN A 1 103 ? 6.267 -6.239 8.130 1.00 95.62 103 ASN A CA 1
ATOM 778 C C . ASN A 1 103 ? 6.680 -6.914 6.815 1.00 95.62 103 ASN A C 1
ATOM 780 O O . ASN A 1 103 ? 6.368 -6.394 5.743 1.00 95.62 103 ASN A O 1
ATOM 784 N N . LYS A 1 104 ? 7.417 -8.027 6.897 1.00 96.50 104 LYS A N 1
ATOM 785 C CA . LYS A 1 104 ? 7.898 -8.758 5.715 1.00 96.50 104 LYS A CA 1
ATOM 786 C C . LYS A 1 104 ? 6.902 -9.806 5.220 1.00 96.50 104 LYS A C 1
ATOM 788 O O . LYS A 1 104 ? 6.904 -10.105 4.033 1.00 96.50 104 LYS A O 1
ATOM 793 N N . ASP A 1 105 ? 6.024 -10.293 6.092 1.00 97.56 105 ASP A N 1
ATOM 794 C CA . ASP A 1 105 ? 5.128 -11.426 5.813 1.00 97.56 105 ASP A CA 1
ATOM 795 C C . ASP A 1 105 ? 4.038 -11.083 4.793 1.00 97.56 105 ASP A C 1
ATOM 797 O O . ASP A 1 105 ? 3.465 -11.952 4.137 1.00 97.56 105 ASP A O 1
ATOM 801 N N . VAL A 1 106 ? 3.757 -9.790 4.638 1.00 97.75 106 VAL A N 1
ATOM 802 C CA . VAL A 1 106 ? 2.796 -9.283 3.655 1.00 97.75 106 VAL A CA 1
ATOM 803 C C . VAL A 1 106 ? 3.433 -9.037 2.286 1.00 97.75 106 VAL A C 1
ATOM 805 O O . VAL A 1 106 ? 2.713 -8.755 1.334 1.00 97.75 106 VAL A O 1
ATOM 808 N N . LEU A 1 107 ? 4.759 -9.113 2.152 1.00 98.44 107 LEU A N 1
ATOM 809 C CA . LEU A 1 107 ? 5.458 -8.732 0.925 1.00 98.44 107 LEU A CA 1
ATOM 810 C C . LEU A 1 107 ? 5.491 -9.883 -0.083 1.00 98.44 107 LEU A C 1
ATOM 812 O O . LEU A 1 107 ? 5.850 -11.009 0.246 1.00 98.44 107 LEU A O 1
ATOM 816 N N . VAL A 1 108 ? 5.199 -9.575 -1.344 1.00 98.31 108 VAL A N 1
ATOM 817 C CA . VAL A 1 108 ? 5.336 -10.497 -2.476 1.00 98.31 108 VAL A CA 1
ATOM 818 C C . VAL A 1 108 ? 6.027 -9.753 -3.608 1.00 98.31 108 VAL A C 1
ATOM 820 O O . VAL A 1 108 ? 5.604 -8.667 -3.989 1.00 98.31 108 VAL A O 1
ATOM 823 N N . TYR A 1 109 ? 7.101 -10.313 -4.159 1.00 98.12 109 TYR A N 1
ATOM 824 C CA . TYR A 1 109 ? 7.739 -9.730 -5.338 1.00 98.12 109 TYR A CA 1
ATOM 825 C C . TYR A 1 109 ? 7.014 -10.180 -6.605 1.00 98.12 109 TYR A C 1
ATOM 827 O O . TYR A 1 109 ? 7.001 -11.370 -6.914 1.00 98.12 109 TYR A O 1
ATOM 835 N N . THR 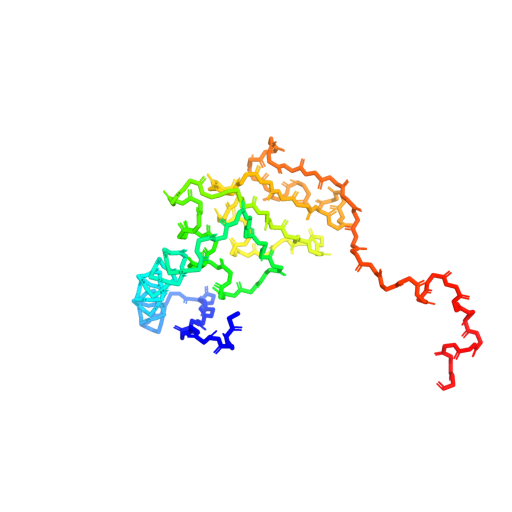A 1 110 ? 6.435 -9.226 -7.332 1.00 97.56 110 THR A N 1
ATOM 836 C CA . THR A 1 110 ? 5.681 -9.472 -8.574 1.00 97.56 110 THR A CA 1
ATOM 837 C C . THR A 1 110 ? 6.298 -8.781 -9.785 1.00 97.56 110 THR A C 1
ATOM 839 O O . THR A 1 110 ? 5.952 -9.108 -10.915 1.00 97.56 110 THR A O 1
ATOM 842 N N . GLY A 1 111 ? 7.172 -7.796 -9.562 1.00 96.81 111 GLY A N 1
ATOM 843 C CA . GLY A 1 111 ? 7.531 -6.827 -10.590 1.00 96.81 111 GLY A CA 1
ATOM 844 C C . GLY A 1 111 ? 6.426 -5.788 -10.808 1.00 96.81 111 GLY A C 1
ATOM 845 O O . GLY A 1 111 ? 5.388 -5.789 -10.135 1.00 96.81 111 GLY A O 1
ATOM 846 N N . ASN A 1 112 ? 6.682 -4.858 -11.729 1.00 96.00 112 ASN A N 1
ATOM 847 C CA . ASN A 1 112 ? 5.723 -3.826 -12.106 1.00 96.00 112 ASN A CA 1
ATOM 848 C C . ASN A 1 112 ? 4.846 -4.306 -13.270 1.00 96.00 112 ASN A C 1
ATOM 850 O O . ASN A 1 112 ? 5.395 -4.751 -14.279 1.00 96.00 112 ASN A O 1
ATOM 854 N N . PRO A 1 113 ? 3.508 -4.201 -13.168 1.00 93.31 113 PRO A N 1
ATOM 855 C CA . PRO A 1 113 ? 2.625 -4.545 -14.268 1.00 93.31 113 PRO A CA 1
ATOM 856 C C . PRO A 1 113 ? 2.869 -3.582 -15.429 1.00 93.31 113 PRO A C 1
ATOM 858 O O . PRO A 1 113 ? 2.809 -2.361 -15.274 1.00 93.31 113 PRO A O 1
ATOM 861 N N . VAL A 1 114 ? 3.134 -4.152 -16.598 1.00 92.44 114 VAL A N 1
ATOM 862 C CA . VAL A 1 114 ? 3.323 -3.429 -17.855 1.00 92.44 114 VAL A CA 1
ATOM 863 C C . VAL A 1 114 ? 2.273 -3.883 -18.860 1.00 92.44 114 VAL A C 1
ATOM 865 O O . VAL A 1 114 ? 1.745 -4.993 -18.769 1.00 92.44 114 VAL A O 1
ATOM 868 N N . ARG A 1 115 ? 1.930 -3.008 -19.808 1.00 91.62 115 ARG A N 1
ATOM 869 C CA . ARG A 1 115 ? 1.019 -3.368 -20.903 1.00 91.62 115 ARG A CA 1
ATOM 870 C C . ARG A 1 115 ? 1.687 -4.426 -21.780 1.00 91.62 115 ARG A C 1
ATOM 872 O O . ARG A 1 115 ? 2.882 -4.318 -22.034 1.00 91.62 115 ARG A O 1
ATOM 879 N N . GLN A 1 116 ? 0.917 -5.405 -22.250 1.00 89.31 116 GLN A N 1
ATOM 880 C CA . GLN A 1 116 ? 1.447 -6.511 -23.057 1.00 89.31 116 GLN A CA 1
ATOM 881 C C . GLN A 1 116 ? 2.112 -6.013 -24.342 1.00 89.31 116 GLN A C 1
ATOM 883 O O . GLN A 1 116 ? 3.220 -6.434 -24.646 1.00 89.31 116 GLN A O 1
ATOM 888 N N . ASP A 1 117 ? 1.512 -5.028 -25.009 1.00 88.00 117 ASP A N 1
ATOM 889 C CA . ASP A 1 117 ? 2.043 -4.477 -26.260 1.00 88.00 117 ASP A CA 1
ATOM 890 C C . ASP A 1 117 ? 3.447 -3.868 -26.090 1.00 88.00 117 ASP A C 1
ATOM 892 O O . ASP A 1 117 ? 4.254 -3.900 -27.010 1.00 88.00 117 ASP A O 1
ATOM 896 N N . ILE A 1 118 ? 3.793 -3.374 -24.892 1.00 86.44 118 ILE A N 1
ATOM 897 C CA . ILE A 1 118 ? 5.142 -2.849 -24.607 1.00 86.44 118 ILE A CA 1
ATOM 898 C C . ILE A 1 118 ? 6.195 -3.965 -24.670 1.00 86.44 118 ILE A C 1
ATOM 900 O O . ILE A 1 118 ? 7.350 -3.697 -24.983 1.00 86.44 118 ILE A O 1
ATOM 904 N N . LEU A 1 119 ? 5.817 -5.211 -24.382 1.00 85.38 119 LEU A N 1
ATOM 905 C CA . LEU A 1 119 ? 6.734 -6.352 -24.391 1.00 85.38 119 LEU A CA 1
ATOM 906 C C . LEU A 1 119 ? 7.073 -6.823 -25.809 1.00 85.38 119 LEU A C 1
ATOM 908 O O . LEU A 1 119 ? 8.084 -7.496 -25.996 1.00 85.38 119 LEU A O 1
ATOM 912 N N . THR A 1 120 ? 6.232 -6.488 -26.788 1.00 87.25 120 THR A N 1
ATOM 913 C CA . THR A 1 120 ? 6.370 -6.925 -28.183 1.00 87.25 120 THR A CA 1
ATOM 914 C C . THR A 1 120 ? 6.887 -5.834 -29.119 1.00 87.25 120 THR A C 1
ATOM 916 O O . THR A 1 120 ? 7.245 -6.143 -30.250 1.00 87.25 120 THR A O 1
ATOM 919 N N . VAL A 1 121 ? 6.928 -4.576 -28.672 1.00 87.75 121 VAL A N 1
ATOM 920 C CA . VAL A 1 121 ? 7.368 -3.423 -29.473 1.00 87.75 121 VAL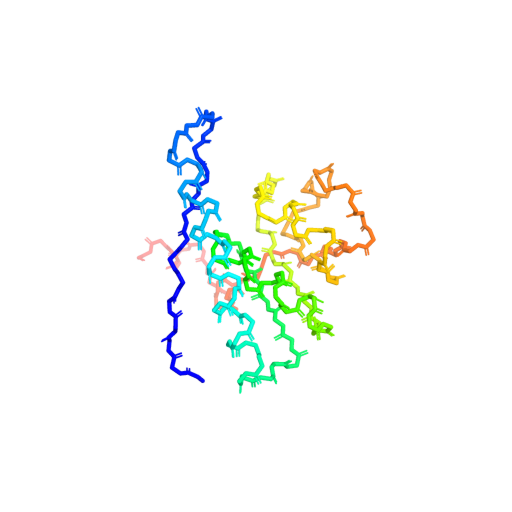 A CA 1
ATOM 921 C C . VAL A 1 121 ? 8.895 -3.319 -29.496 1.00 87.75 121 VAL A C 1
ATOM 923 O O . VAL A 1 121 ? 9.560 -3.385 -28.459 1.00 87.75 121 VAL A O 1
ATOM 926 N N . SER A 1 122 ? 9.466 -3.117 -30.683 1.00 87.19 122 SER A N 1
ATOM 927 C CA . SER A 1 122 ? 10.897 -2.872 -30.851 1.00 87.19 122 SER A CA 1
ATOM 928 C C . SER A 1 122 ? 11.288 -1.444 -30.456 1.00 87.19 122 SER A C 1
ATOM 930 O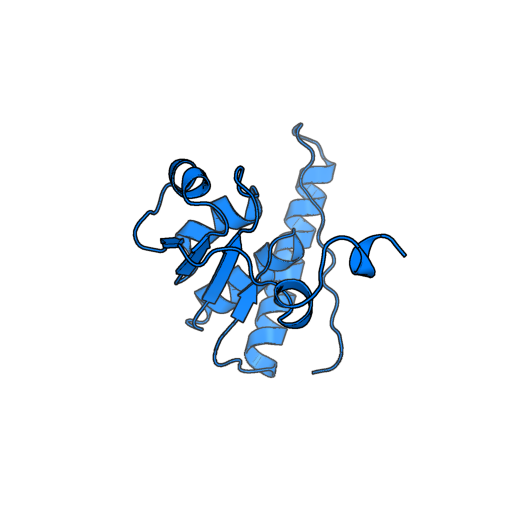 O . SER A 1 122 ? 10.491 -0.503 -30.438 1.00 87.19 122 SER A O 1
ATOM 932 N N . ARG A 1 123 ? 12.581 -1.246 -30.176 1.00 85.06 123 ARG A N 1
ATOM 933 C CA . ARG A 1 123 ? 13.127 0.085 -29.870 1.00 85.06 123 ARG A CA 1
ATOM 934 C C . ARG A 1 123 ? 12.941 1.080 -31.021 1.00 85.06 123 ARG A C 1
ATOM 936 O O . ARG A 1 123 ? 12.871 2.277 -30.763 1.00 85.06 123 ARG A O 1
ATOM 943 N N . GLU A 1 124 ? 12.933 0.605 -32.262 1.00 88.44 124 GLU A N 1
ATOM 944 C CA . GLU A 1 124 ? 12.762 1.440 -33.454 1.00 88.44 124 GLU A CA 1
ATOM 945 C C . GLU A 1 124 ? 11.318 1.920 -33.588 1.00 88.44 124 GLU A C 1
ATOM 947 O O . GLU A 1 124 ? 11.102 3.113 -33.773 1.00 88.44 124 GLU A O 1
ATOM 952 N N . GLU A 1 125 ? 10.345 1.037 -33.369 1.00 84.25 125 GLU A N 1
ATOM 953 C CA . GLU A 1 125 ? 8.917 1.381 -33.370 1.00 84.25 125 GLU A CA 1
ATOM 954 C C . GLU A 1 125 ? 8.547 2.360 -32.245 1.00 84.25 125 GLU A C 1
ATOM 956 O O . GLU A 1 125 ? 7.717 3.239 -32.442 1.00 84.25 125 GLU A O 1
ATOM 961 N N . GLY A 1 126 ? 9.193 2.264 -31.077 1.00 81.50 126 GLY A N 1
ATOM 962 C CA . GLY A 1 126 ? 8.961 3.183 -29.955 1.00 81.50 126 GLY A CA 1
ATOM 963 C C . GLY A 1 126 ? 9.645 4.554 -30.067 1.00 81.50 126 GLY A C 1
ATOM 964 O O . GLY A 1 126 ? 9.498 5.373 -29.161 1.00 81.50 126 GLY A O 1
ATOM 965 N N . ARG A 1 127 ? 10.445 4.797 -31.115 1.00 81.12 127 ARG A N 1
ATOM 966 C CA . ARG A 1 127 ? 11.133 6.083 -31.355 1.00 81.12 127 ARG A CA 1
ATOM 967 C C . ARG A 1 127 ? 10.349 7.041 -32.254 1.00 81.12 127 ARG A C 1
ATOM 969 O O . ARG A 1 127 ? 10.806 8.173 -32.417 1.00 81.12 127 ARG A O 1
ATOM 976 N N . VAL A 1 128 ? 9.249 6.577 -32.846 1.00 61.84 128 VAL A N 1
ATOM 977 C CA . VAL A 1 128 ? 8.409 7.336 -33.783 1.00 61.84 128 VAL A CA 1
ATOM 978 C C . VAL A 1 128 ? 7.323 8.104 -33.039 1.00 61.84 128 VAL A C 1
ATOM 980 O O . VAL A 1 128 ? 6.743 7.533 -32.089 1.00 61.84 128 VAL A O 1
#

pLDDT: mean 92.63, std 6.32, range [61.84, 98.69]